Protein AF-A0A8H3KV94-F1 (afdb_monomer_lite)

Structure (mmCIF, N/CA/C/O backbone):
data_AF-A0A8H3KV94-F1
#
_entry.id   AF-A0A8H3KV94-F1
#
loop_
_atom_site.group_PDB
_atom_site.id
_atom_site.type_symbo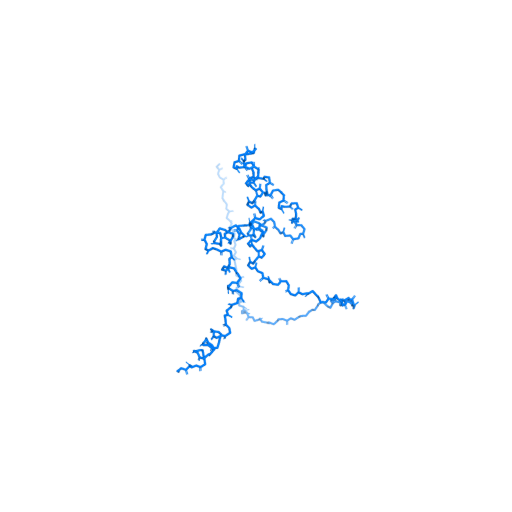l
_atom_site.label_atom_id
_atom_site.label_alt_id
_atom_site.label_comp_id
_atom_site.label_asym_id
_atom_site.label_entity_id
_atom_site.label_seq_id
_atom_site.pdbx_PDB_ins_code
_atom_site.Cartn_x
_atom_site.Cartn_y
_atom_site.Cartn_z
_atom_site.occupancy
_atom_site.B_iso_or_equiv
_atom_site.auth_seq_id
_atom_site.auth_comp_id
_atom_site.auth_asym_id
_atom_site.auth_atom_id
_atom_site.pdbx_PDB_model_num
ATOM 1 N N . MET A 1 1 ? 25.418 47.999 52.470 1.00 39.94 1 MET A N 1
ATOM 2 C CA . MET A 1 1 ? 26.549 48.897 52.161 1.00 39.94 1 MET A CA 1
ATOM 3 C C . MET A 1 1 ? 27.791 48.297 52.796 1.00 39.94 1 MET A C 1
ATOM 5 O O . MET A 1 1 ? 27.692 47.885 53.945 1.00 39.94 1 MET A O 1
ATOM 9 N N . SER A 1 2 ? 28.872 48.254 52.008 1.00 46.69 2 SER A N 1
ATOM 10 C CA . SER A 1 2 ? 30.238 47.761 52.274 1.00 46.69 2 SER A CA 1
ATOM 11 C C . SER A 1 2 ? 30.478 46.243 52.236 1.00 46.69 2 SER A C 1
ATOM 13 O O . SER A 1 2 ? 29.780 45.503 52.914 1.00 46.69 2 SER A O 1
ATOM 15 N N . GLU A 1 3 ? 31.506 45.685 51.585 1.00 43.88 3 GLU A N 1
ATOM 16 C CA . GLU A 1 3 ? 32.227 45.925 50.313 1.00 43.88 3 GLU A CA 1
ATOM 17 C C . GLU A 1 3 ? 33.331 44.833 50.209 1.00 43.88 3 GLU A C 1
ATOM 19 O O . GLU A 1 3 ? 34.053 44.593 51.167 1.00 43.88 3 GLU A O 1
ATOM 24 N N . ILE A 1 4 ? 33.376 44.135 49.067 1.00 44.88 4 ILE A N 1
ATOM 25 C CA . ILE A 1 4 ? 34.525 43.745 48.214 1.00 44.88 4 ILE A CA 1
ATOM 26 C C . ILE A 1 4 ? 35.914 43.417 48.836 1.00 44.88 4 ILE A C 1
ATOM 28 O O . ILE A 1 4 ? 36.570 44.283 49.404 1.00 44.88 4 ILE A O 1
ATOM 32 N N . SER A 1 5 ? 36.461 42.233 48.504 1.00 43.66 5 SER A N 1
ATOM 33 C CA . SER A 1 5 ? 37.840 42.045 47.964 1.00 43.66 5 SER A CA 1
ATOM 34 C C . SER A 1 5 ? 38.102 40.566 47.622 1.00 43.66 5 SER A C 1
ATOM 36 O O . SER A 1 5 ? 38.078 39.722 48.508 1.00 43.66 5 SER A O 1
ATOM 38 N N . THR A 1 6 ? 38.073 40.173 46.337 1.00 42.88 6 THR A N 1
ATOM 39 C CA . THR A 1 6 ? 39.230 40.024 45.404 1.00 42.88 6 THR A CA 1
ATOM 40 C C . THR A 1 6 ? 40.189 38.898 45.814 1.00 42.88 6 THR A C 1
ATOM 42 O O . THR A 1 6 ? 40.790 38.964 46.875 1.00 42.88 6 THR A O 1
ATOM 45 N N . LEU A 1 7 ? 40.254 37.789 45.068 1.00 41.19 7 LEU A N 1
ATOM 46 C CA . LEU A 1 7 ? 41.025 37.566 43.823 1.00 41.19 7 LEU A CA 1
ATOM 47 C C . LEU A 1 7 ? 42.240 36.691 44.153 1.00 41.19 7 LEU A C 1
ATOM 49 O O . LEU A 1 7 ? 43.056 37.100 44.967 1.00 41.19 7 LEU A O 1
ATOM 53 N N . VAL A 1 8 ? 42.352 35.521 43.516 1.00 36.59 8 VAL A N 1
ATOM 54 C CA . VAL A 1 8 ? 43.491 35.142 42.656 1.00 36.59 8 VAL A CA 1
ATOM 55 C C . VAL A 1 8 ? 43.226 33.745 42.069 1.00 36.59 8 VAL A C 1
ATOM 57 O O . VAL A 1 8 ? 43.184 32.750 42.784 1.00 36.59 8 VAL A O 1
ATOM 60 N N . GLU A 1 9 ? 43.003 33.671 40.758 1.00 44.31 9 GLU A N 1
ATOM 61 C CA . GLU A 1 9 ? 43.567 32.568 39.970 1.00 44.31 9 GLU A CA 1
ATOM 62 C C . GLU A 1 9 ? 44.996 32.975 39.598 1.00 44.31 9 GLU A C 1
ATOM 64 O O . GLU A 1 9 ? 45.276 34.175 39.471 1.00 44.31 9 GLU A O 1
ATOM 69 N N . PRO A 1 10 ? 45.897 32.006 39.385 1.00 44.44 10 PRO A N 1
ATOM 70 C CA . PRO A 1 10 ? 46.299 31.841 37.994 1.00 44.44 10 PRO A CA 1
ATOM 71 C C . PRO A 1 10 ? 46.576 30.400 37.538 1.00 44.44 10 PRO A C 1
ATOM 73 O O . PRO A 1 10 ? 46.993 29.515 38.282 1.00 44.44 10 PRO A O 1
ATOM 76 N N . ASP A 1 11 ? 46.351 30.302 36.236 1.00 38.84 11 ASP A N 1
ATOM 77 C CA . ASP A 1 11 ? 46.597 29.307 35.197 1.00 38.84 11 ASP A CA 1
ATOM 78 C C . ASP A 1 11 ? 48.069 28.843 35.031 1.00 38.84 11 ASP A C 1
ATOM 80 O O . ASP A 1 11 ? 48.972 29.386 35.674 1.00 38.84 11 ASP A O 1
ATOM 84 N N . SER A 1 12 ? 48.286 27.938 34.051 1.00 41.66 12 SER A N 1
ATOM 85 C CA . SER A 1 12 ? 49.546 27.528 33.369 1.00 41.66 12 SER A CA 1
ATOM 86 C C . SER A 1 12 ? 49.972 26.067 33.654 1.00 41.66 12 SER A C 1
ATOM 88 O O . SER A 1 12 ? 50.091 25.668 34.805 1.00 41.66 12 SER A O 1
ATOM 90 N N . SER A 1 13 ? 50.272 25.170 32.702 1.00 46.34 13 SER A N 1
ATOM 91 C CA . SER A 1 13 ? 50.822 25.332 31.345 1.00 46.34 13 SER A CA 1
ATOM 92 C C . SER A 1 13 ? 50.664 24.065 30.474 1.00 46.34 13 SER A C 1
ATOM 94 O O . SER A 1 13 ? 50.739 22.936 30.954 1.00 46.34 13 SER A O 1
ATOM 96 N N . ASP A 1 14 ? 50.466 24.324 29.178 1.00 39.94 14 ASP A N 1
ATOM 97 C CA . ASP A 1 14 ? 50.950 23.667 27.947 1.00 39.94 14 ASP A CA 1
ATOM 98 C C . ASP A 1 14 ? 51.599 22.260 27.960 1.00 39.94 14 ASP A C 1
ATOM 100 O O . ASP A 1 14 ? 52.625 22.031 28.594 1.00 39.94 14 ASP A O 1
ATOM 104 N N . ALA A 1 15 ? 51.113 21.368 27.077 1.00 38.97 15 ALA A N 1
ATOM 105 C CA . ALA A 1 15 ? 51.795 21.019 25.811 1.00 38.97 15 ALA A CA 1
ATOM 106 C C . ALA A 1 15 ? 51.389 19.631 25.242 1.00 38.97 15 ALA A C 1
ATOM 108 O O . ALA A 1 15 ? 51.664 18.585 25.817 1.00 38.97 15 ALA A O 1
ATOM 109 N N . GLN A 1 16 ? 50.818 19.663 24.030 1.00 43.34 16 GLN A N 1
ATOM 110 C CA . GLN A 1 16 ? 51.042 18.778 22.865 1.00 43.34 16 GLN A CA 1
ATOM 111 C C . GLN A 1 16 ? 50.965 17.234 22.995 1.00 43.34 16 GLN A C 1
ATOM 113 O O . GLN A 1 16 ? 51.769 16.613 23.677 1.00 43.34 16 GLN A O 1
ATOM 118 N N . LYS A 1 17 ? 50.167 16.588 22.112 1.00 44.50 17 LYS A N 1
ATOM 119 C CA . LYS A 1 17 ? 50.665 15.760 20.970 1.00 44.50 17 LYS A CA 1
ATOM 120 C C . LYS A 1 17 ? 49.623 14.768 20.397 1.00 44.50 17 LYS A C 1
ATOM 122 O O . LYS A 1 17 ? 49.278 13.773 21.011 1.00 44.50 17 LYS A O 1
ATOM 127 N N . LYS A 1 18 ? 49.234 15.058 19.146 1.00 38.47 18 LYS A N 1
ATOM 128 C CA . LYS A 1 18 ? 48.965 14.197 17.964 1.00 38.47 18 LYS A CA 1
ATOM 129 C C . LYS A 1 18 ? 48.206 12.853 18.074 1.00 38.47 18 LYS A C 1
ATOM 131 O O . LYS A 1 18 ? 48.609 11.921 18.753 1.00 38.47 18 LYS A O 1
ATOM 136 N N . CYS A 1 19 ? 47.231 12.719 17.167 1.00 39.00 19 CYS A N 1
ATOM 137 C CA . CYS A 1 19 ? 46.597 11.488 16.681 1.00 39.00 19 CYS A CA 1
ATOM 138 C C . CYS A 1 19 ? 47.582 10.401 16.184 1.00 39.00 19 CYS A C 1
ATOM 140 O O . CYS A 1 19 ? 48.485 10.724 15.414 1.00 39.00 19 CYS A O 1
ATOM 142 N N . SER A 1 20 ? 47.319 9.123 16.509 1.00 32.91 20 SER A N 1
ATOM 143 C CA . SER A 1 20 ? 47.638 7.902 15.720 1.00 32.91 20 SER A CA 1
ATOM 144 C C . SER A 1 20 ? 47.015 6.678 16.430 1.00 32.91 20 SER A C 1
ATOM 146 O O . SER A 1 20 ? 47.214 6.524 17.626 1.00 32.91 20 SER A O 1
ATOM 148 N N . ARG A 1 21 ? 46.018 5.990 15.852 1.00 45.09 21 ARG A N 1
ATOM 149 C CA . ARG A 1 21 ? 46.085 4.734 15.064 1.00 45.09 21 ARG A CA 1
ATOM 150 C C . ARG A 1 21 ? 46.383 3.456 15.881 1.00 45.09 21 ARG A C 1
ATOM 152 O O . ARG A 1 21 ? 47.316 3.418 16.666 1.00 45.09 21 ARG A O 1
ATOM 159 N N . GLU A 1 22 ? 45.625 2.412 15.521 1.00 26.16 22 GLU A N 1
ATOM 160 C CA . GLU A 1 22 ? 45.782 0.963 15.771 1.00 26.16 22 GLU A CA 1
ATOM 161 C C . GLU A 1 22 ? 44.903 0.347 16.887 1.00 26.16 22 GLU A C 1
ATOM 163 O O . GLU A 1 22 ? 45.181 0.375 18.079 1.00 26.16 22 GLU A O 1
ATOM 168 N N . SER A 1 23 ? 43.808 -0.249 16.408 1.00 38.69 23 SER A N 1
ATOM 169 C CA . SER A 1 23 ? 43.276 -1.581 16.733 1.00 38.69 23 SER A CA 1
ATOM 170 C C . SER A 1 23 ? 44.083 -2.498 17.663 1.00 38.69 23 SER A C 1
ATOM 172 O O . SER A 1 23 ? 45.264 -2.719 17.420 1.00 38.69 23 SER A O 1
ATOM 174 N N . SER A 1 24 ? 43.392 -3.257 18.531 1.00 42.41 24 SER A N 1
ATOM 175 C CA . SER A 1 24 ? 43.156 -4.709 18.323 1.00 42.41 24 SER A CA 1
ATOM 176 C C . SER A 1 24 ? 42.517 -5.437 19.528 1.00 42.41 24 SER A C 1
ATOM 178 O O . SER A 1 24 ? 42.922 -5.247 20.663 1.00 42.41 24 SER A O 1
ATOM 180 N N . THR A 1 25 ? 41.584 -6.359 19.212 1.00 28.42 25 THR A N 1
ATOM 181 C CA . THR A 1 25 ? 41.297 -7.666 19.875 1.00 28.42 25 THR A CA 1
ATOM 182 C C . THR A 1 25 ? 40.871 -7.683 21.359 1.00 28.42 25 THR A C 1
ATOM 184 O O . THR A 1 25 ? 41.399 -6.974 22.184 1.00 28.42 25 THR A O 1
ATOM 187 N N . SER A 1 26 ? 39.970 -8.523 21.869 1.00 37.81 26 SER A N 1
ATOM 188 C CA . SER A 1 26 ? 39.244 -9.694 21.385 1.00 37.81 26 SER A CA 1
ATOM 189 C C . SER A 1 26 ? 38.142 -10.006 22.408 1.00 37.81 26 SER A C 1
ATOM 191 O O . SER A 1 26 ? 38.351 -9.862 23.606 1.00 37.81 26 SER A O 1
ATOM 193 N N . THR A 1 27 ? 36.999 -10.529 21.974 1.00 33.91 27 THR A N 1
ATOM 194 C CA . THR A 1 27 ? 36.252 -11.496 22.791 1.00 33.91 27 THR A CA 1
ATOM 195 C C . THR A 1 27 ? 35.789 -12.611 21.866 1.00 33.91 27 THR A C 1
ATOM 197 O O . THR A 1 27 ? 34.898 -12.452 21.035 1.00 33.91 27 THR A O 1
ATOM 200 N N . LYS A 1 28 ? 36.466 -13.759 21.969 1.00 35.84 28 LYS A N 1
ATOM 201 C CA . LYS A 1 28 ? 36.020 -15.012 21.362 1.00 35.84 28 LYS A CA 1
ATOM 202 C C . LYS A 1 28 ? 34.682 -15.385 22.000 1.00 35.84 28 LYS A C 1
ATOM 204 O O . LYS A 1 28 ? 34.634 -15.634 23.201 1.00 35.84 28 LYS A O 1
ATOM 209 N N . LYS A 1 29 ? 33.617 -15.496 21.205 1.00 37.16 29 LYS A N 1
ATOM 210 C CA . LYS A 1 29 ? 32.438 -16.277 21.590 1.00 37.16 29 LYS A CA 1
ATOM 211 C C . LYS A 1 29 ? 32.197 -17.352 20.540 1.00 37.16 29 LYS A C 1
ATOM 213 O O . LYS A 1 29 ? 32.019 -17.074 19.357 1.00 37.16 29 LYS A O 1
ATOM 218 N N . SER A 1 30 ? 32.317 -18.585 21.007 1.00 43.28 30 SER A N 1
ATOM 219 C CA . SER A 1 30 ? 32.227 -19.840 20.274 1.00 43.28 30 SER A CA 1
ATOM 220 C C . SER A 1 30 ? 30.884 -19.974 19.554 1.00 43.28 30 SER A C 1
ATOM 222 O O . SER A 1 30 ? 29.822 -19.826 20.157 1.00 43.28 30 SER A O 1
ATOM 224 N N . SER A 1 31 ? 30.930 -20.268 18.251 1.00 42.47 31 SER A N 1
ATOM 225 C CA . SER A 1 31 ? 29.744 -20.629 17.476 1.00 42.47 31 SER A CA 1
ATOM 226 C C . SER A 1 31 ? 29.511 -22.134 17.595 1.00 42.47 31 SER A C 1
ATOM 228 O O . SER A 1 31 ? 30.339 -22.960 17.209 1.00 42.47 31 SER A O 1
ATOM 230 N N . SER A 1 32 ? 28.387 -22.496 18.203 1.00 47.12 32 SER A N 1
ATOM 231 C CA . SER A 1 32 ? 27.919 -23.871 18.280 1.00 47.12 32 SER A CA 1
ATOM 232 C C . SER A 1 32 ? 27.431 -24.351 16.911 1.00 47.12 32 SER A C 1
ATOM 234 O O . SER A 1 32 ? 26.810 -23.637 16.122 1.00 47.12 32 SER A O 1
ATOM 236 N N . LYS A 1 33 ? 27.771 -25.605 16.630 1.00 42.72 33 LYS A N 1
ATOM 237 C CA . LYS A 1 33 ? 27.527 -26.332 15.388 1.00 42.72 33 LYS A CA 1
ATOM 238 C C . LYS A 1 33 ? 26.049 -26.736 15.267 1.00 42.72 33 LYS A C 1
ATOM 240 O O . LYS A 1 33 ? 25.474 -27.255 16.215 1.00 42.72 33 LYS A O 1
ATOM 245 N N . LYS A 1 34 ? 25.548 -26.654 14.024 1.00 36.81 34 LYS A N 1
ATOM 246 C CA . LYS A 1 34 ? 24.438 -27.422 13.408 1.00 36.81 34 LYS A CA 1
ATOM 247 C C . LYS A 1 34 ? 23.016 -26.839 13.494 1.00 36.81 34 LYS A C 1
ATOM 249 O O . LYS A 1 34 ? 22.275 -27.080 14.431 1.00 36.81 34 LYS A O 1
ATOM 254 N N . ALA A 1 35 ? 22.575 -26.288 12.361 1.00 38.41 35 ALA A N 1
ATOM 255 C CA . ALA A 1 35 ? 21.403 -26.798 11.643 1.00 38.41 35 ALA A CA 1
ATOM 256 C C . ALA A 1 35 ? 21.492 -26.390 10.162 1.00 38.41 35 ALA A C 1
ATOM 258 O O . ALA A 1 35 ? 21.406 -25.214 9.813 1.00 38.41 35 ALA A O 1
ATOM 259 N N . LYS A 1 36 ? 21.667 -27.377 9.277 1.00 49.00 36 LYS A N 1
ATOM 260 C CA . LYS A 1 36 ? 21.496 -27.223 7.828 1.00 49.00 36 LYS A CA 1
ATOM 261 C C . LYS A 1 36 ? 20.000 -27.028 7.584 1.00 49.00 36 LYS A C 1
ATOM 263 O O . LYS A 1 36 ? 19.255 -28.003 7.565 1.00 49.00 36 LYS A O 1
ATOM 268 N N . LYS A 1 37 ? 19.539 -25.781 7.455 1.00 44.41 37 LYS A N 1
ATOM 269 C CA . LYS A 1 37 ? 18.182 -25.529 6.964 1.00 44.41 37 LYS A CA 1
ATOM 270 C C . LYS A 1 37 ? 18.169 -25.753 5.457 1.00 44.41 37 LYS A C 1
ATOM 272 O O . LYS A 1 37 ? 18.948 -25.150 4.722 1.00 44.41 37 LYS A O 1
ATOM 277 N N . ALA A 1 38 ? 17.301 -26.675 5.052 1.00 42.28 38 ALA A N 1
ATOM 278 C CA . ALA A 1 38 ? 16.972 -27.002 3.677 1.00 42.28 38 ALA A CA 1
ATOM 279 C C . ALA A 1 38 ? 16.716 -25.735 2.848 1.00 42.28 38 ALA A C 1
ATOM 281 O O . ALA A 1 38 ? 16.182 -24.746 3.356 1.00 42.28 38 ALA A O 1
ATOM 282 N N . GLY A 1 39 ? 17.135 -25.788 1.582 1.00 39.81 39 GLY A N 1
ATOM 283 C CA . GLY A 1 39 ? 17.129 -24.679 0.639 1.00 39.81 39 GLY A CA 1
ATOM 284 C C . GLY A 1 39 ? 15.797 -23.940 0.600 1.00 39.81 39 GLY A C 1
ATOM 285 O O . GLY A 1 39 ? 14.830 -24.383 -0.014 1.00 39.81 39 GLY A O 1
ATOM 286 N N . GLY A 1 40 ? 15.766 -22.762 1.219 1.00 39.31 40 GLY A N 1
ATOM 287 C CA . GLY A 1 40 ? 14.748 -21.779 0.912 1.00 39.31 40 GLY A CA 1
ATOM 288 C C . GLY A 1 40 ? 14.995 -21.302 -0.511 1.00 39.31 40 GLY A C 1
ATOM 289 O O . GLY A 1 40 ? 15.996 -20.630 -0.758 1.00 39.31 40 GLY A O 1
ATOM 290 N N . LYS A 1 41 ? 14.094 -21.643 -1.444 1.00 48.12 41 LYS A N 1
ATOM 291 C CA . LYS A 1 41 ? 13.963 -20.929 -2.723 1.00 48.12 41 LYS A CA 1
ATOM 292 C C . LYS A 1 41 ? 14.127 -19.439 -2.421 1.00 48.12 41 LYS A C 1
ATOM 294 O O . LYS A 1 41 ? 13.365 -18.901 -1.614 1.00 48.12 41 LYS A O 1
ATOM 299 N N . LYS A 1 42 ? 15.136 -18.794 -3.018 1.00 50.31 42 LYS A N 1
ATOM 300 C CA . LYS A 1 42 ? 15.313 -17.335 -2.990 1.00 50.31 42 LYS A CA 1
ATOM 301 C C . LYS A 1 42 ? 13.975 -16.744 -3.442 1.00 50.31 42 LYS A C 1
ATOM 303 O O . LYS A 1 42 ? 13.678 -16.759 -4.631 1.00 50.31 42 LYS A O 1
ATOM 308 N N . LYS A 1 43 ? 13.131 -16.305 -2.502 1.00 50.94 43 LYS A N 1
ATOM 309 C CA . LYS A 1 43 ? 11.842 -15.667 -2.791 1.00 50.94 43 LYS A CA 1
ATOM 310 C C . LYS A 1 43 ? 12.128 -14.297 -3.377 1.00 50.94 43 LYS A C 1
ATOM 312 O O . LYS A 1 43 ? 12.065 -13.314 -2.657 1.00 50.94 43 LYS A O 1
ATOM 317 N N . GLU A 1 44 ? 12.523 -14.271 -4.646 1.00 49.53 44 GLU A N 1
ATOM 318 C CA . GLU A 1 44 ? 12.100 -13.281 -5.629 1.00 49.53 44 GLU A CA 1
ATOM 319 C C . GLU A 1 44 ? 11.962 -11.862 -5.027 1.00 49.53 44 GLU A C 1
ATOM 321 O O . GLU A 1 44 ? 10.886 -11.273 -4.955 1.00 49.53 44 GLU A O 1
ATOM 326 N N . LEU A 1 45 ? 13.075 -11.376 -4.466 1.00 59.41 45 LEU A N 1
ATOM 327 C CA . LEU A 1 45 ? 13.112 -10.347 -3.424 1.00 59.41 45 LEU A CA 1
ATOM 328 C C . LEU A 1 45 ? 12.866 -8.941 -3.986 1.00 59.41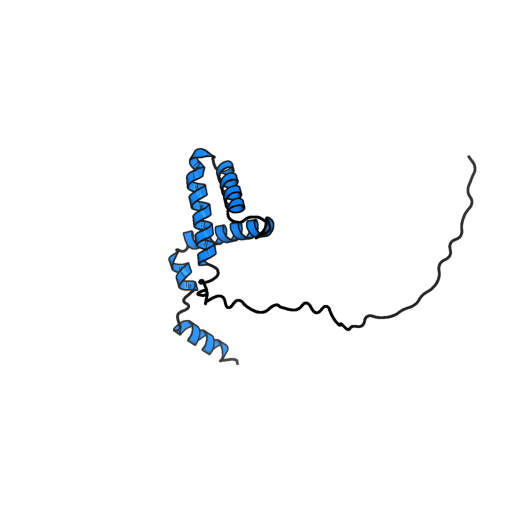 45 LEU A C 1
ATOM 330 O O . LEU A 1 45 ? 13.474 -8.535 -4.976 1.00 59.41 45 LEU A O 1
ATOM 334 N N . GLY A 1 46 ? 12.017 -8.174 -3.301 1.00 61.00 46 GLY A N 1
ATOM 335 C CA . GLY A 1 46 ? 11.956 -6.720 -3.410 1.00 61.00 46 GLY A CA 1
ATOM 336 C C . GLY A 1 46 ? 10.597 -6.200 -3.862 1.00 61.00 46 GLY A C 1
ATOM 337 O O . GLY A 1 46 ? 9.710 -5.979 -3.044 1.00 61.00 46 GLY A O 1
ATOM 338 N N . ARG A 1 47 ? 10.436 -5.942 -5.161 1.00 66.69 47 ARG A N 1
ATOM 339 C CA . ARG A 1 47 ? 9.347 -5.093 -5.684 1.00 66.69 47 ARG A CA 1
ATOM 340 C C . ARG A 1 47 ? 7.956 -5.717 -5.580 1.00 66.69 47 ARG A C 1
ATOM 342 O O . ARG A 1 47 ? 7.056 -5.061 -5.067 1.00 66.69 47 ARG A O 1
ATOM 349 N N . ASN A 1 48 ? 7.801 -6.985 -5.962 1.00 78.50 48 ASN A N 1
ATOM 350 C CA . ASN A 1 48 ? 6.499 -7.657 -5.916 1.00 78.50 48 ASN A C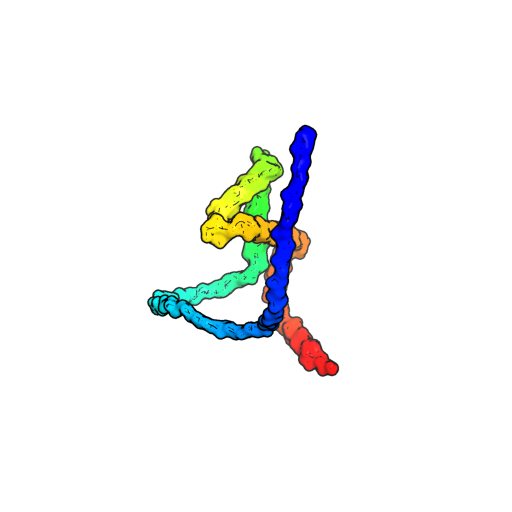A 1
ATOM 351 C C . ASN A 1 48 ? 5.962 -7.768 -4.477 1.00 78.50 48 ASN A C 1
ATOM 353 O O . ASN A 1 48 ? 4.787 -7.538 -4.226 1.00 78.50 48 ASN A O 1
ATOM 357 N N . SER A 1 49 ? 6.839 -8.022 -3.497 1.00 82.12 49 SER A N 1
ATOM 358 C CA . SER A 1 49 ? 6.437 -8.051 -2.084 1.00 82.12 49 SER A CA 1
ATOM 359 C C . SER A 1 49 ? 5.985 -6.690 -1.551 1.00 82.12 49 SER A C 1
ATOM 361 O O . SER A 1 49 ? 5.052 -6.644 -0.756 1.00 82.12 49 SER A O 1
ATOM 363 N N . TYR A 1 50 ? 6.614 -5.587 -1.980 1.00 84.56 50 TYR A N 1
ATOM 364 C CA . TYR A 1 50 ? 6.161 -4.243 -1.602 1.00 84.56 50 TYR A CA 1
ATOM 365 C C . TYR A 1 50 ? 4.834 -3.896 -2.272 1.00 84.56 50 TYR A C 1
ATOM 367 O O . TYR A 1 50 ? 3.964 -3.341 -1.612 1.00 84.56 50 TYR A O 1
ATOM 375 N N . PHE A 1 51 ? 4.664 -4.258 -3.544 1.00 87.81 51 PHE A N 1
ATOM 376 C CA . PHE A 1 51 ? 3.412 -4.045 -4.259 1.00 87.81 51 PHE A CA 1
ATOM 377 C C . PHE A 1 51 ? 2.249 -4.798 -3.603 1.00 87.81 51 PHE A C 1
ATOM 379 O O . PHE A 1 51 ? 1.259 -4.176 -3.234 1.00 87.81 51 PHE A O 1
ATOM 386 N N . ASN A 1 52 ? 2.402 -6.105 -3.369 1.00 89.75 52 ASN A N 1
ATOM 387 C CA . ASN A 1 52 ? 1.365 -6.937 -2.750 1.00 89.75 52 ASN A CA 1
ATOM 388 C C . ASN A 1 52 ? 1.024 -6.474 -1.328 1.00 89.75 52 ASN A C 1
ATOM 390 O O . ASN A 1 52 ? -0.136 -6.507 -0.927 1.00 89.75 52 ASN A O 1
ATOM 394 N N . PHE A 1 53 ? 2.025 -6.024 -0.563 1.00 91.19 53 PHE A N 1
ATOM 395 C CA . PHE A 1 53 ? 1.787 -5.458 0.763 1.00 91.19 53 PHE A CA 1
ATOM 396 C C . PHE A 1 53 ? 0.980 -4.156 0.683 1.00 91.19 53 PHE A C 1
ATOM 398 O O . PHE A 1 53 ? -0.008 -4.014 1.400 1.00 91.19 53 PHE A O 1
ATOM 405 N N . GLY A 1 54 ? 1.344 -3.243 -0.223 1.00 91.50 54 GLY A N 1
ATOM 406 C CA . GLY A 1 54 ? 0.589 -2.010 -0.449 1.00 91.50 54 GLY A CA 1
ATOM 407 C C . GLY A 1 54 ? -0.838 -2.274 -0.942 1.00 91.50 54 GLY A C 1
ATOM 408 O O . GLY A 1 54 ? -1.774 -1.645 -0.457 1.00 91.50 54 GLY A O 1
ATOM 409 N N . GLU A 1 55 ? -1.025 -3.254 -1.832 1.00 93.31 55 GLU A N 1
ATOM 410 C CA . GLU A 1 55 ? -2.346 -3.677 -2.309 1.00 93.31 55 GLU A CA 1
ATOM 411 C C . GLU A 1 55 ? -3.216 -4.211 -1.163 1.00 93.31 55 GLU A C 1
ATOM 413 O O . GLU A 1 55 ? -4.379 -3.828 -1.055 1.00 93.31 55 GLU A O 1
ATOM 418 N N . ALA A 1 56 ? -2.665 -5.053 -0.284 1.00 93.69 56 ALA A N 1
ATOM 419 C CA . ALA A 1 56 ? -3.394 -5.597 0.862 1.00 93.69 56 ALA A CA 1
ATOM 420 C C . ALA A 1 56 ? -3.825 -4.500 1.851 1.00 93.69 56 ALA A C 1
ATOM 422 O O . ALA A 1 56 ? -4.989 -4.444 2.245 1.00 93.69 56 ALA A O 1
ATOM 423 N N . VAL A 1 57 ? -2.907 -3.589 2.196 1.00 93.31 57 VAL A N 1
ATOM 424 C CA . VAL A 1 57 ? -3.181 -2.430 3.065 1.00 93.31 57 VAL A CA 1
ATOM 425 C C . VAL A 1 57 ? -4.281 -1.551 2.464 1.00 93.31 57 VAL A C 1
ATOM 427 O O . VAL A 1 57 ? -5.215 -1.150 3.157 1.00 93.31 57 VAL A O 1
ATOM 430 N N . PHE A 1 58 ? -4.205 -1.279 1.160 1.00 93.56 58 PHE A N 1
ATOM 431 C CA . PHE A 1 58 ? -5.176 -0.432 0.476 1.00 93.56 58 PHE A CA 1
ATOM 432 C C . PHE A 1 58 ? -6.555 -1.085 0.334 1.00 93.56 58 PHE A C 1
ATOM 434 O O . PHE A 1 58 ? -7.566 -0.408 0.523 1.00 93.56 58 PHE A O 1
ATOM 441 N N . LYS A 1 59 ? -6.617 -2.389 0.031 1.00 95.00 59 LYS A N 1
ATOM 442 C CA . LYS A 1 59 ? -7.880 -3.145 -0.008 1.00 95.00 59 LYS A CA 1
ATOM 443 C C . LYS A 1 59 ? -8.589 -3.081 1.338 1.00 95.00 59 LYS A C 1
ATOM 445 O O . LYS A 1 59 ? -9.753 -2.699 1.389 1.00 95.00 59 LYS A O 1
ATOM 450 N N . ARG A 1 60 ? -7.855 -3.317 2.427 1.00 94.81 60 ARG A N 1
ATOM 451 C CA . ARG A 1 60 ? -8.422 -3.255 3.774 1.00 94.81 60 ARG A CA 1
ATOM 452 C C . ARG A 1 60 ? -8.913 -1.856 4.145 1.00 94.81 60 ARG A C 1
ATOM 454 O O . ARG A 1 60 ? -10.001 -1.702 4.685 1.00 94.81 60 ARG A O 1
ATOM 461 N N . TYR A 1 61 ? -8.158 -0.823 3.771 1.00 94.81 61 TYR A N 1
ATOM 462 C CA . TYR A 1 61 ? -8.608 0.563 3.908 1.00 94.81 61 TYR A CA 1
ATOM 463 C C . TYR A 1 61 ? -9.925 0.822 3.158 1.00 94.81 61 TYR A C 1
ATOM 465 O O . TYR A 1 61 ? -10.810 1.485 3.691 1.00 94.81 61 TYR A O 1
ATOM 473 N N . LYS A 1 62 ? -10.080 0.307 1.931 1.00 94.19 62 LYS A N 1
ATOM 474 C CA . LYS A 1 62 ? -11.299 0.485 1.125 1.00 94.19 62 LYS A CA 1
ATOM 475 C C . LYS A 1 62 ? -12.521 -0.202 1.729 1.00 94.19 62 LYS A C 1
ATOM 477 O O . LYS A 1 62 ? -13.600 0.368 1.628 1.00 94.19 62 LYS A O 1
ATOM 482 N N . GLU A 1 63 ? -12.342 -1.366 2.345 1.00 96.19 63 GLU A N 1
ATOM 483 C CA . GLU A 1 63 ? -13.402 -2.094 3.058 1.00 96.19 63 GLU A CA 1
ATOM 484 C C . GLU A 1 63 ? -13.878 -1.340 4.302 1.00 96.19 63 GLU A C 1
ATOM 486 O O . GLU A 1 63 ? -15.070 -1.294 4.571 1.00 96.19 63 GLU A O 1
ATOM 491 N N . LEU A 1 64 ? -12.950 -0.718 5.033 1.00 95.19 64 LEU A N 1
ATOM 492 C CA . LEU A 1 64 ? -13.246 0.002 6.275 1.00 95.19 64 LEU A CA 1
ATOM 493 C C . LEU A 1 64 ? -13.755 1.431 6.031 1.00 95.19 64 LEU A C 1
ATOM 495 O O . LEU A 1 64 ? -14.467 1.987 6.868 1.00 95.19 64 LEU A O 1
ATOM 499 N N . LYS A 1 65 ? -13.419 2.030 4.878 1.00 94.12 65 LYS A N 1
ATOM 500 C CA . LYS A 1 65 ? -13.744 3.428 4.542 1.00 94.12 65 LYS A CA 1
ATOM 501 C C . LYS A 1 65 ? -15.230 3.792 4.704 1.00 94.12 65 LYS A C 1
ATOM 503 O O . LYS A 1 65 ? -15.478 4.896 5.191 1.00 94.12 65 LYS A O 1
ATOM 508 N N . PRO A 1 66 ? -16.203 2.951 4.301 1.00 96.44 66 PRO A N 1
ATOM 509 C CA . PRO A 1 66 ? -17.624 3.247 4.477 1.00 96.44 66 PRO A CA 1
ATOM 510 C C . PRO A 1 66 ? -18.064 3.282 5.944 1.00 96.44 66 PRO A C 1
ATOM 512 O O . PRO A 1 66 ? -18.990 4.011 6.272 1.00 96.44 66 PRO A O 1
ATOM 515 N N . GLU A 1 67 ? -17.402 2.518 6.813 1.00 96.19 67 GLU A N 1
ATOM 516 C CA . GLU A 1 67 ? -17.806 2.330 8.210 1.00 96.19 67 GLU A CA 1
ATOM 517 C C . GLU A 1 67 ? -17.122 3.332 9.150 1.00 96.19 67 GLU A C 1
ATOM 519 O O . GLU A 1 67 ? -17.770 3.953 9.987 1.00 96.19 67 GLU A O 1
ATOM 524 N N . PHE A 1 68 ? -15.813 3.547 8.983 1.00 93.19 68 PHE A N 1
ATOM 525 C CA . PHE A 1 68 ? -14.999 4.349 9.910 1.00 93.19 68 PHE A CA 1
ATOM 526 C C . PHE A 1 68 ? -14.529 5.686 9.320 1.00 93.19 68 PHE A C 1
ATOM 528 O O . PHE A 1 68 ? -13.754 6.416 9.945 1.00 93.19 68 PHE A O 1
ATOM 535 N N . GLY A 1 69 ? -14.939 6.007 8.090 1.00 95.12 69 GLY A N 1
ATOM 536 C CA . GLY A 1 69 ? -14.458 7.181 7.368 1.00 95.12 69 GLY A CA 1
ATOM 537 C C . GLY A 1 69 ? -12.967 7.095 7.024 1.00 95.12 69 GLY A C 1
ATOM 538 O O . GLY A 1 69 ? -12.332 6.044 7.132 1.00 95.12 69 GLY A O 1
ATOM 539 N N . LYS A 1 70 ? -12.379 8.207 6.567 1.00 93.94 70 LYS A N 1
ATOM 540 C CA . LYS A 1 70 ? -10.979 8.236 6.108 1.00 93.94 70 LYS A CA 1
ATOM 541 C C . LYS A 1 70 ? -9.995 7.963 7.251 1.00 93.94 70 LYS A C 1
ATOM 543 O O . LYS A 1 70 ? -9.213 7.018 7.156 1.00 93.94 70 LYS A O 1
ATOM 548 N N . ASP A 1 71 ? -10.064 8.760 8.312 1.00 95.12 71 ASP A N 1
ATOM 549 C CA . ASP A 1 71 ? -9.065 8.741 9.385 1.00 95.12 71 ASP A CA 1
ATOM 550 C C . ASP A 1 71 ? -9.235 7.524 10.305 1.00 95.12 71 ASP A C 1
ATOM 552 O O . ASP A 1 71 ? -8.249 6.909 10.718 1.00 95.12 71 ASP A O 1
ATOM 556 N N . GLY A 1 72 ? -10.482 7.109 10.565 1.00 95.75 72 GLY A N 1
ATOM 557 C CA . GLY A 1 72 ? -10.772 5.911 11.353 1.00 95.75 72 GLY A CA 1
ATOM 558 C C . GLY A 1 72 ? -10.260 4.640 10.674 1.00 95.75 72 GLY A C 1
ATOM 559 O O . GLY A 1 72 ? -9.573 3.834 11.305 1.00 95.75 72 GLY A O 1
ATOM 560 N N . SER A 1 73 ? -10.489 4.505 9.366 1.00 94.81 73 SER A N 1
ATOM 561 C CA . SER A 1 73 ? -9.994 3.359 8.590 1.00 94.81 73 SER A CA 1
ATOM 562 C C . SER A 1 73 ? -8.473 3.293 8.561 1.00 94.81 73 SER A C 1
ATOM 564 O O . SER A 1 73 ? -7.894 2.225 8.752 1.00 94.81 73 SER A O 1
ATOM 566 N N . GLU A 1 74 ? -7.800 4.428 8.361 1.00 94.56 74 GLU A N 1
ATOM 567 C CA . GLU A 1 74 ? -6.336 4.481 8.363 1.00 94.56 74 GLU A CA 1
ATOM 568 C C . GLU A 1 74 ? -5.756 4.076 9.728 1.00 94.56 74 GLU A C 1
ATOM 570 O O . GLU A 1 74 ? -4.801 3.295 9.802 1.00 94.56 74 GLU A O 1
ATOM 575 N N . ALA A 1 75 ? -6.368 4.543 10.820 1.00 94.81 75 ALA A N 1
ATOM 576 C CA . ALA A 1 75 ? -5.960 4.180 12.171 1.00 94.81 75 ALA A CA 1
ATOM 577 C C . ALA A 1 75 ? -6.121 2.676 12.448 1.00 94.81 75 ALA A C 1
ATOM 579 O O . ALA A 1 75 ? -5.230 2.074 13.058 1.00 94.81 75 ALA A O 1
ATOM 580 N N . ILE A 1 76 ? -7.218 2.062 11.993 1.00 95.56 76 ILE A N 1
ATOM 581 C CA . ILE A 1 76 ? -7.469 0.620 12.145 1.00 95.56 76 ILE A CA 1
ATOM 582 C C . ILE A 1 76 ? -6.436 -0.184 11.356 1.00 95.56 76 ILE A C 1
ATOM 584 O O . ILE A 1 76 ? -5.736 -1.010 11.941 1.00 95.56 76 ILE A O 1
ATOM 588 N N . VAL A 1 77 ? -6.248 0.120 10.070 1.00 94.06 77 VAL A N 1
ATOM 589 C CA . VAL A 1 77 ? -5.273 -0.581 9.219 1.00 94.06 77 VAL A CA 1
ATOM 590 C C . VAL A 1 77 ? -3.857 -0.467 9.791 1.00 94.06 77 VAL A C 1
ATOM 592 O O . VAL A 1 77 ? -3.109 -1.444 9.840 1.00 94.06 77 VAL A O 1
ATOM 595 N N . LYS A 1 78 ? -3.470 0.707 10.306 1.00 91.75 78 LYS A N 1
ATOM 596 C CA . LYS A 1 78 ? -2.157 0.903 10.940 1.00 91.75 78 LYS A CA 1
ATOM 597 C C . LYS A 1 78 ? -1.983 0.060 12.206 1.00 91.75 78 LYS A C 1
ATOM 599 O O . LYS A 1 78 ? -0.879 -0.428 12.463 1.00 91.75 78 LYS A O 1
ATOM 604 N N . LYS A 1 79 ? -3.046 -0.120 13.000 1.00 91.94 79 LYS A N 1
ATOM 605 C CA . LYS A 1 79 ? -3.046 -1.028 14.159 1.00 91.94 79 LYS A CA 1
ATOM 606 C C . LYS A 1 79 ? -2.930 -2.488 13.708 1.00 91.94 79 LYS A C 1
ATOM 608 O O . LYS A 1 79 ? -2.071 -3.191 14.232 1.00 91.94 79 LYS A O 1
ATOM 613 N N . GLU A 1 80 ? -3.694 -2.916 12.705 1.00 93.44 80 GLU A N 1
ATOM 614 C CA . GLU A 1 80 ? -3.630 -4.279 12.149 1.00 93.44 80 GLU A CA 1
ATOM 615 C C . GLU A 1 80 ? -2.224 -4.622 11.628 1.00 93.44 80 GLU A C 1
ATOM 617 O O . GLU A 1 80 ? -1.667 -5.669 11.960 1.00 93.44 80 GLU A O 1
ATOM 622 N N . VAL A 1 81 ? -1.585 -3.706 10.891 1.00 91.25 81 VAL A N 1
ATOM 623 C CA . VAL A 1 81 ? -0.211 -3.894 10.390 1.00 91.25 81 VAL A CA 1
ATOM 624 C C . VAL A 1 81 ? 0.794 -4.063 11.535 1.00 91.25 81 VAL A C 1
ATOM 626 O O . VAL A 1 81 ? 1.707 -4.883 11.436 1.00 91.25 81 VAL A O 1
ATOM 629 N N . ARG A 1 82 ? 0.629 -3.322 12.637 1.00 89.19 82 ARG A N 1
ATOM 630 C CA . ARG A 1 82 ? 1.472 -3.460 13.837 1.00 89.19 82 ARG A CA 1
ATOM 631 C C . ARG A 1 82 ? 1.261 -4.788 14.559 1.00 89.19 82 ARG A C 1
ATOM 633 O O . ARG A 1 82 ? 2.215 -5.315 15.122 1.00 89.19 82 ARG A O 1
ATOM 640 N N . VAL A 1 83 ? 0.040 -5.320 14.553 1.00 89.44 83 VAL A N 1
ATOM 641 C CA . VAL A 1 83 ? -0.258 -6.647 15.115 1.00 89.44 83 VAL A CA 1
ATOM 642 C C . VAL A 1 83 ? 0.382 -7.737 14.253 1.00 89.44 83 VAL A C 1
ATOM 644 O O . VAL A 1 83 ? 1.037 -8.631 14.783 1.00 89.44 83 VAL A O 1
ATOM 647 N N . ALA A 1 84 ? 0.268 -7.629 12.927 1.00 86.75 84 ALA A N 1
ATOM 648 C CA . ALA A 1 84 ? 0.849 -8.590 11.990 1.00 86.75 84 ALA A CA 1
ATOM 649 C C . ALA A 1 84 ? 2.390 -8.552 11.955 1.00 86.75 84 ALA A C 1
ATOM 651 O O . ALA A 1 84 ? 3.038 -9.582 11.757 1.00 86.75 84 ALA A O 1
ATOM 652 N N . ILE A 1 85 ? 2.992 -7.373 12.142 1.00 84.38 85 ILE A N 1
ATOM 653 C CA . ILE A 1 85 ? 4.446 -7.175 12.203 1.00 84.38 85 ILE A CA 1
ATOM 654 C C . ILE A 1 85 ? 4.793 -6.540 13.557 1.00 84.38 85 ILE A C 1
ATOM 656 O O . ILE A 1 85 ? 4.958 -5.319 13.651 1.00 84.38 85 ILE A O 1
ATOM 660 N N . PRO A 1 86 ? 4.906 -7.358 14.617 1.00 75.12 86 PRO A N 1
ATOM 661 C CA . PRO A 1 86 ? 5.112 -6.853 15.964 1.00 75.12 86 PRO A CA 1
ATOM 662 C C . PRO A 1 86 ? 6.464 -6.151 16.118 1.00 75.12 86 PRO A C 1
ATOM 664 O O . PRO A 1 86 ? 7.463 -6.498 15.476 1.00 75.12 86 PRO A O 1
ATOM 667 N N . LYS A 1 87 ? 6.508 -5.192 17.053 1.00 74.75 87 LYS A N 1
ATOM 668 C CA . LYS A 1 87 ? 7.684 -4.351 17.353 1.00 74.75 87 LYS A CA 1
ATOM 669 C C . LYS A 1 87 ? 8.963 -5.135 17.645 1.00 74.75 87 LYS A C 1
ATOM 671 O O . LYS A 1 87 ? 10.057 -4.656 17.375 1.00 74.75 87 LYS A O 1
ATOM 676 N N . THR A 1 88 ? 8.829 -6.360 18.150 1.00 72.50 88 THR A N 1
ATOM 677 C CA . THR A 1 88 ? 9.949 -7.272 18.425 1.00 72.50 88 THR A CA 1
ATOM 678 C C . THR A 1 88 ? 10.735 -7.660 17.169 1.00 72.50 88 THR A C 1
ATOM 680 O O . THR A 1 88 ? 11.868 -8.123 17.275 1.00 72.50 88 THR A O 1
ATOM 683 N N . LYS A 1 89 ? 10.146 -7.494 15.975 1.00 78.38 89 LYS A N 1
ATOM 684 C CA . LYS A 1 89 ? 10.770 -7.802 14.679 1.00 78.38 89 LYS A CA 1
ATOM 685 C C . LYS A 1 89 ? 11.128 -6.562 13.865 1.00 78.38 89 LYS A C 1
ATOM 687 O O . LYS A 1 89 ? 12.027 -6.634 13.032 1.00 78.38 89 LYS A O 1
ATOM 692 N N . CYS A 1 90 ? 10.420 -5.451 14.056 1.00 74.81 90 CYS A N 1
ATOM 693 C CA . CYS A 1 90 ? 10.612 -4.230 13.280 1.00 74.81 90 CYS A CA 1
ATOM 694 C C . CYS A 1 90 ? 10.266 -3.010 14.140 1.00 74.81 90 CYS A C 1
ATOM 696 O O . CYS A 1 90 ? 9.184 -2.963 14.719 1.00 74.81 90 CYS A O 1
ATOM 698 N N . SER A 1 91 ? 11.161 -2.022 14.228 1.00 86.69 91 SER A N 1
ATOM 699 C CA . SER A 1 91 ? 10.865 -0.783 14.956 1.00 86.69 91 SER A CA 1
ATOM 700 C C . SER A 1 91 ? 9.690 -0.036 14.314 1.00 86.69 91 SER A C 1
ATOM 702 O O . SER A 1 91 ? 9.456 -0.155 13.112 1.00 86.69 91 SER A O 1
ATOM 704 N N . ASP A 1 92 ? 8.960 0.766 15.098 1.00 86.38 92 ASP A N 1
ATOM 705 C CA . ASP A 1 92 ? 7.812 1.549 14.601 1.00 86.38 92 ASP A CA 1
ATOM 706 C C . ASP A 1 92 ? 8.212 2.465 13.423 1.00 86.38 92 ASP A C 1
ATOM 708 O O . ASP A 1 92 ? 7.475 2.598 12.446 1.00 86.38 92 ASP A O 1
ATOM 712 N N . GLU A 1 93 ? 9.413 3.047 13.485 1.00 89.94 93 GLU A N 1
ATOM 713 C CA . GLU A 1 93 ? 9.998 3.875 12.423 1.00 89.94 93 GLU A CA 1
ATOM 714 C C . GLU A 1 93 ? 10.262 3.070 11.143 1.00 89.94 93 GLU A C 1
ATOM 716 O O . GLU A 1 93 ? 9.911 3.494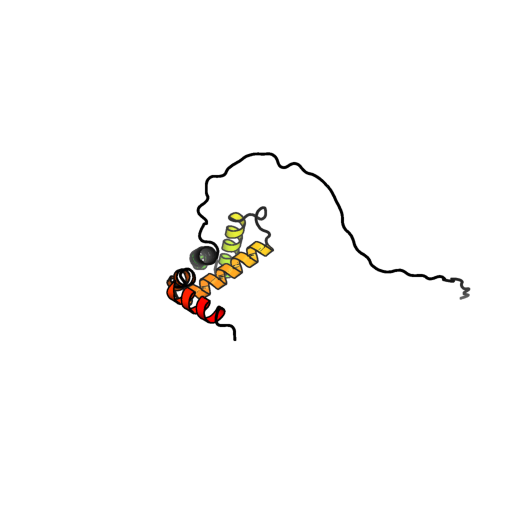 10.040 1.00 89.94 93 GLU A O 1
ATOM 721 N N . ALA A 1 94 ? 10.860 1.883 11.280 1.00 88.69 94 ALA A N 1
ATOM 722 C CA . ALA A 1 94 ? 11.128 1.006 10.148 1.00 88.69 94 ALA A CA 1
ATOM 723 C C . ALA A 1 94 ? 9.824 0.489 9.522 1.00 88.69 94 ALA A C 1
ATOM 725 O O . ALA A 1 94 ? 9.707 0.447 8.296 1.00 88.69 94 ALA A O 1
ATOM 726 N N . LEU A 1 95 ? 8.828 0.162 10.349 1.00 88.50 95 LEU A N 1
ATOM 727 C CA . LEU A 1 95 ? 7.495 -0.234 9.909 1.00 88.50 95 LEU A CA 1
ATOM 728 C C . LEU A 1 95 ? 6.820 0.895 9.120 1.00 88.50 95 LEU A C 1
ATOM 730 O O . LEU A 1 95 ? 6.349 0.652 8.010 1.00 88.50 95 LEU A O 1
ATOM 734 N N . ARG A 1 96 ? 6.840 2.135 9.637 1.00 89.06 96 ARG A N 1
ATOM 735 C CA . ARG A 1 96 ? 6.286 3.310 8.943 1.00 89.06 96 ARG A CA 1
ATOM 736 C C . ARG A 1 96 ? 6.922 3.486 7.567 1.00 89.06 96 ARG A C 1
ATOM 738 O O . ARG A 1 96 ? 6.201 3.561 6.575 1.00 89.06 96 ARG A O 1
ATOM 745 N N . LYS A 1 97 ? 8.259 3.468 7.493 1.00 90.94 97 LYS A N 1
ATOM 746 C CA . LYS A 1 97 ? 9.005 3.569 6.224 1.00 90.94 97 LYS A CA 1
ATOM 747 C C . LYS A 1 97 ? 8.644 2.448 5.251 1.00 90.94 97 LYS A C 1
ATOM 749 O O . LYS A 1 97 ? 8.548 2.680 4.048 1.00 90.94 97 LYS A O 1
ATOM 754 N N . LYS A 1 98 ? 8.439 1.227 5.753 1.00 89.12 98 LYS A N 1
ATOM 755 C CA . LYS A 1 98 ? 8.068 0.067 4.935 1.00 89.12 98 LYS A CA 1
ATOM 756 C C . LYS A 1 98 ? 6.664 0.216 4.342 1.00 89.12 98 LYS A C 1
ATOM 758 O O . LYS A 1 98 ? 6.499 -0.032 3.148 1.00 89.12 98 LYS A O 1
ATOM 763 N N . THR A 1 99 ? 5.694 0.651 5.147 1.00 89.31 99 THR A N 1
ATOM 764 C CA . THR A 1 99 ? 4.317 0.920 4.708 1.00 89.31 99 THR A CA 1
ATOM 765 C C . THR A 1 99 ? 4.269 2.063 3.704 1.00 89.31 99 THR A C 1
ATOM 767 O O . THR A 1 99 ? 3.745 1.878 2.610 1.00 89.31 99 THR A O 1
ATOM 770 N N . GLU A 1 100 ? 4.921 3.189 3.992 1.00 90.56 100 GLU A N 1
ATOM 771 C CA . GLU A 1 100 ? 4.991 4.326 3.068 1.00 90.56 100 GLU A CA 1
ATOM 772 C C . GLU A 1 100 ? 5.631 3.925 1.730 1.00 90.56 100 GLU A C 1
ATOM 774 O O . GLU A 1 100 ? 5.115 4.223 0.652 1.00 90.56 100 GLU A O 1
ATOM 779 N N . ARG A 1 101 ? 6.741 3.175 1.778 1.00 90.19 101 ARG A N 1
ATOM 780 C CA . ARG A 1 101 ? 7.390 2.659 0.569 1.00 90.19 101 ARG A CA 1
ATOM 781 C C . ARG A 1 101 ? 6.459 1.744 -0.221 1.00 90.19 101 ARG A C 1
ATOM 783 O O . ARG A 1 101 ? 6.419 1.841 -1.443 1.00 90.19 101 ARG A O 1
ATOM 790 N N . SER A 1 102 ? 5.729 0.859 0.453 1.00 88.00 102 SER A N 1
ATOM 791 C CA . SER A 1 102 ? 4.785 -0.044 -0.207 1.00 88.00 102 SER A CA 1
ATOM 792 C C . SER A 1 102 ? 3.612 0.685 -0.844 1.00 88.00 102 SER A C 1
ATOM 794 O O . SER A 1 102 ? 3.222 0.336 -1.951 1.00 88.00 102 SER A O 1
ATOM 796 N N . GLU A 1 103 ? 3.113 1.741 -0.206 1.00 91.06 103 GLU A N 1
ATOM 797 C CA . GLU A 1 103 ? 2.038 2.567 -0.740 1.00 91.06 103 GLU A CA 1
ATOM 798 C C . GLU A 1 103 ? 2.496 3.311 -1.998 1.00 91.06 103 GLU A C 1
ATOM 800 O O . GLU A 1 103 ? 1.797 3.303 -3.010 1.00 91.06 103 GLU A O 1
ATOM 805 N N . LYS A 1 104 ? 3.705 3.888 -1.975 1.00 91.00 104 LYS A N 1
ATOM 806 C CA . LYS A 1 104 ? 4.310 4.529 -3.155 1.00 91.00 104 LYS A CA 1
ATOM 807 C C . LYS A 1 104 ? 4.485 3.538 -4.306 1.00 91.00 104 LYS A C 1
ATOM 809 O O . LYS A 1 104 ? 4.126 3.848 -5.437 1.00 91.00 104 LYS A O 1
ATOM 814 N N . VAL A 1 105 ? 4.999 2.340 -4.017 1.00 88.31 105 VAL A N 1
ATOM 815 C CA . VAL A 1 105 ? 5.160 1.265 -5.011 1.00 88.31 105 VAL A CA 1
ATOM 816 C C . VAL A 1 105 ? 3.804 0.832 -5.569 1.00 88.31 105 VAL A C 1
ATOM 818 O O . VAL A 1 105 ? 3.660 0.709 -6.782 1.00 88.31 105 VAL A O 1
ATOM 821 N N . TYR A 1 106 ? 2.807 0.635 -4.707 1.00 90.00 106 TYR A N 1
ATOM 822 C CA . TYR A 1 106 ? 1.457 0.273 -5.119 1.00 90.00 106 TYR A CA 1
ATOM 823 C C . TYR A 1 106 ? 0.847 1.334 -6.035 1.00 90.00 106 TYR A C 1
ATOM 825 O O . TYR A 1 106 ? 0.447 1.005 -7.146 1.00 90.00 106 TYR A O 1
ATOM 833 N N . LYS A 1 107 ? 0.859 2.609 -5.627 1.00 91.12 107 LYS A N 1
ATOM 834 C CA . LYS A 1 107 ? 0.364 3.731 -6.440 1.00 91.12 107 LYS A CA 1
ATOM 835 C C . LYS A 1 107 ? 1.038 3.780 -7.812 1.00 91.12 107 LYS A C 1
ATOM 837 O O . LYS A 1 107 ? 0.344 3.846 -8.817 1.00 91.12 107 LYS A O 1
ATOM 842 N N . LEU A 1 108 ? 2.368 3.683 -7.857 1.00 90.75 108 LEU A N 1
ATOM 843 C CA . LEU A 1 108 ? 3.142 3.729 -9.100 1.00 90.75 108 LEU A CA 1
ATOM 844 C C . LEU A 1 108 ? 2.705 2.647 -10.097 1.00 90.75 108 LEU A C 1
ATOM 846 O O . LEU A 1 108 ? 2.389 2.944 -11.246 1.00 90.75 108 LEU A O 1
ATOM 850 N N . PHE A 1 109 ? 2.671 1.391 -9.657 1.00 87.69 109 PHE A N 1
ATOM 851 C CA . PHE A 1 109 ? 2.335 0.277 -10.544 1.00 87.69 109 PHE A CA 1
ATOM 852 C C . PHE A 1 109 ? 0.838 0.132 -10.796 1.00 87.69 109 PHE A C 1
ATOM 854 O O . PHE A 1 109 ? 0.453 -0.454 -11.800 1.00 87.69 109 PHE A O 1
ATOM 861 N N . ASN A 1 110 ? -0.014 0.690 -9.938 1.00 87.94 110 ASN A N 1
ATOM 862 C CA . ASN A 1 110 ? -1.440 0.775 -10.226 1.00 87.94 110 ASN A CA 1
ATOM 863 C C . ASN A 1 110 ? -1.738 1.796 -11.341 1.00 87.94 110 ASN A C 1
ATOM 865 O O . ASN A 1 110 ? -2.730 1.640 -12.040 1.00 87.94 110 ASN A O 1
ATOM 869 N N . THR A 1 111 ? -0.877 2.804 -11.530 1.00 90.62 111 THR A N 1
ATOM 870 C CA . THR A 1 111 ? -0.959 3.753 -12.655 1.00 90.62 111 THR A CA 1
ATOM 871 C C . THR A 1 111 ? -0.312 3.206 -13.929 1.00 90.62 111 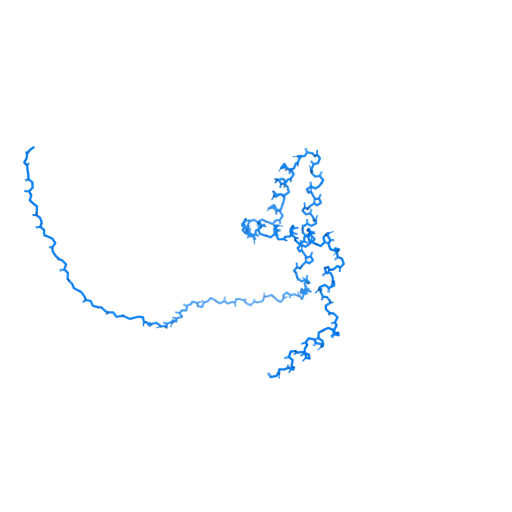THR A C 1
ATOM 873 O O . THR A 1 111 ? -0.846 3.386 -15.015 1.00 90.62 111 THR A O 1
ATOM 876 N N . ILE A 1 112 ? 0.852 2.560 -13.808 1.00 87.75 112 ILE A N 1
ATOM 877 C CA . ILE A 1 112 ? 1.669 2.131 -14.958 1.00 87.75 112 ILE A CA 1
ATOM 878 C C . ILE A 1 112 ? 1.271 0.737 -15.487 1.00 87.75 112 ILE A C 1
ATOM 880 O O . ILE A 1 112 ? 1.570 0.415 -16.634 1.00 87.75 112 ILE A O 1
ATOM 884 N N . GLY A 1 113 ? 0.617 -0.082 -14.660 1.00 83.44 113 GLY A N 1
ATOM 885 C CA . GLY A 1 113 ? 0.257 -1.467 -14.963 1.00 83.44 113 GLY A CA 1
ATOM 886 C C . GLY A 1 113 ? 1.063 -2.476 -14.138 1.00 83.44 113 GLY A C 1
ATOM 887 O O . GLY A 1 113 ? 2.289 -2.369 -13.989 1.00 83.44 113 GLY A O 1
ATOM 888 N N . LYS A 1 114 ? 0.375 -3.481 -13.576 1.00 81.50 114 LYS A N 1
ATOM 889 C CA . LYS A 1 114 ? 0.982 -4.517 -12.715 1.00 81.50 114 LYS A CA 1
ATOM 890 C C . LYS A 1 114 ? 1.970 -5.395 -13.491 1.00 81.50 114 LYS A C 1
ATOM 892 O O . LYS A 1 114 ? 2.972 -5.844 -12.939 1.00 81.50 114 LYS A O 1
ATOM 897 N N . GLU A 1 115 ? 1.729 -5.601 -14.779 1.00 79.75 115 GLU A N 1
ATOM 898 C CA . GLU A 1 115 ? 2.566 -6.361 -15.707 1.00 79.75 115 GLU A CA 1
ATOM 899 C C . GLU A 1 115 ? 3.987 -5.790 -15.824 1.00 79.75 115 GLU A C 1
ATOM 901 O O . GLU A 1 115 ? 4.963 -6.533 -15.964 1.00 79.75 115 GLU A O 1
ATOM 906 N N . LYS A 1 116 ? 4.143 -4.473 -15.647 1.00 81.19 116 LYS A N 1
ATOM 907 C CA . LYS A 1 116 ? 5.454 -3.814 -15.682 1.00 81.19 116 LYS A CA 1
ATOM 908 C C . LYS A 1 116 ? 6.327 -4.177 -14.474 1.00 81.19 116 LYS A C 1
ATOM 910 O O . LYS A 1 116 ? 7.551 -4.110 -14.572 1.00 81.19 116 LYS A O 1
ATOM 915 N N . ILE A 1 117 ? 5.743 -4.640 -13.361 1.00 79.12 117 ILE A N 1
ATOM 916 C CA . ILE A 1 117 ? 6.496 -5.171 -12.205 1.00 79.12 117 ILE A CA 1
ATOM 917 C C . ILE A 1 117 ? 7.302 -6.408 -12.612 1.00 79.12 117 ILE A C 1
ATOM 919 O O . ILE A 1 117 ? 8.454 -6.563 -12.193 1.00 79.12 117 ILE A O 1
ATOM 923 N N . VAL A 1 118 ? 6.690 -7.283 -13.417 1.00 70.50 118 VAL A N 1
ATOM 924 C CA . VAL A 1 118 ? 7.298 -8.523 -13.918 1.00 70.50 118 VAL A CA 1
ATOM 925 C C . VAL A 1 118 ? 8.347 -8.203 -14.979 1.00 70.50 118 VAL A C 1
ATOM 927 O O . VAL A 1 118 ? 9.440 -8.768 -14.947 1.00 70.50 118 VAL A O 1
ATOM 930 N N . TRP A 1 119 ? 8.071 -7.231 -15.850 1.00 64.38 119 TRP A N 1
ATOM 931 C CA . TRP A 1 119 ? 9.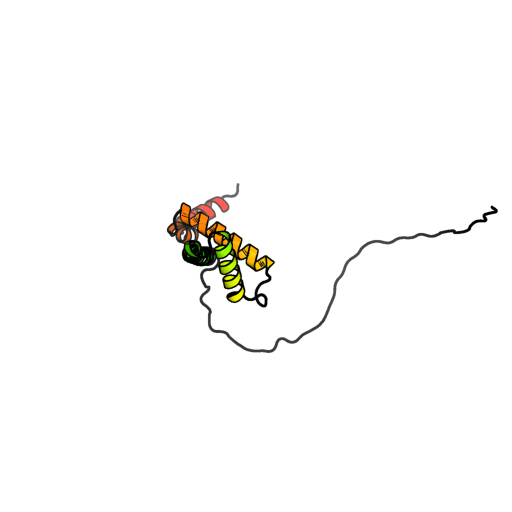001 -6.818 -16.902 1.00 64.38 119 TRP A CA 1
ATOM 932 C C . TRP A 1 119 ? 10.326 -6.266 -16.358 1.00 64.38 119 TRP A C 1
ATOM 934 O O . TRP A 1 119 ? 11.392 -6.664 -16.805 1.00 64.38 119 TRP A O 1
ATOM 944 N N . ILE A 1 120 ? 10.308 -5.460 -15.289 1.00 66.06 120 ILE A N 1
ATOM 945 C CA . ILE A 1 120 ? 11.549 -4.970 -14.645 1.00 66.06 120 ILE A CA 1
ATOM 946 C C . ILE A 1 120 ? 12.415 -6.130 -14.108 1.00 66.06 120 ILE A C 1
ATOM 948 O O . ILE A 1 120 ? 13.615 -5.988 -13.859 1.00 66.06 120 ILE A O 1
ATOM 952 N N . ARG A 1 121 ? 11.811 -7.295 -13.872 1.00 61.47 121 ARG A N 1
ATOM 953 C CA . ARG A 1 121 ? 12.514 -8.495 -13.426 1.00 61.47 121 ARG A CA 1
ATOM 954 C C . ARG A 1 121 ? 13.201 -9.241 -14.567 1.00 61.47 121 ARG A C 1
ATOM 956 O O . ARG A 1 121 ? 14.189 -9.932 -14.338 1.00 61.47 121 ARG A O 1
ATOM 963 N N . THR A 1 122 ? 12.674 -9.076 -15.768 1.00 61.94 122 THR A N 1
ATOM 964 C CA . THR A 1 122 ? 13.107 -9.717 -17.000 1.00 61.94 122 THR A CA 1
ATOM 965 C C . THR A 1 122 ? 13.594 -8.626 -17.942 1.00 61.94 122 THR A C 1
ATOM 967 O O . THR A 1 122 ? 12.916 -8.245 -18.886 1.00 61.94 122 THR A O 1
ATOM 970 N N . ILE A 1 123 ? 14.794 -8.099 -17.671 1.00 67.88 123 ILE A N 1
ATOM 971 C CA . ILE A 1 123 ? 15.551 -7.473 -18.758 1.00 67.88 123 ILE A CA 1
ATOM 972 C C . ILE A 1 123 ? 15.803 -8.609 -19.760 1.00 67.88 123 ILE A C 1
ATOM 974 O O . ILE A 1 123 ? 16.407 -9.606 -19.341 1.00 67.88 123 ILE A O 1
ATOM 978 N N . PRO A 1 124 ? 15.311 -8.506 -21.008 1.00 74.25 124 PRO A N 1
ATOM 979 C CA . PRO A 1 124 ? 15.572 -9.501 -22.038 1.00 74.25 124 PRO A CA 1
ATOM 980 C C . PRO A 1 124 ? 17.076 -9.722 -22.162 1.00 74.25 124 PRO A C 1
ATOM 982 O O . PRO A 1 124 ? 17.856 -8.773 -22.021 1.00 74.25 124 PRO A O 1
ATOM 985 N N . ASP A 1 125 ? 17.495 -10.965 -22.377 1.00 71.44 125 ASP A N 1
ATOM 986 C CA . ASP A 1 125 ? 18.920 -11.288 -22.445 1.00 71.44 125 ASP A CA 1
ATOM 987 C C . ASP A 1 125 ? 19.614 -10.535 -23.594 1.00 71.44 125 ASP A C 1
ATOM 989 O O . ASP A 1 125 ? 20.775 -10.152 -23.438 1.00 71.44 125 ASP A O 1
ATOM 993 N N . GLU A 1 126 ? 18.884 -10.172 -24.661 1.00 73.19 126 GLU A N 1
ATOM 994 C CA . GLU A 1 126 ? 19.404 -9.312 -25.732 1.00 73.19 126 GLU A CA 1
ATOM 995 C C . GLU A 1 126 ? 19.822 -7.923 -25.220 1.00 73.19 126 GLU A C 1
ATOM 997 O O . GLU A 1 126 ? 20.882 -7.415 -25.576 1.00 73.19 126 GLU A O 1
ATOM 1002 N N . ILE A 1 127 ? 19.039 -7.313 -24.323 1.00 79.25 127 ILE A N 1
ATOM 1003 C CA . ILE A 1 127 ? 19.358 -5.986 -23.769 1.00 79.25 127 ILE A CA 1
ATOM 1004 C C . ILE A 1 127 ? 20.567 -6.066 -22.827 1.00 79.25 127 ILE A C 1
ATOM 1006 O O . ILE A 1 127 ? 21.367 -5.131 -22.765 1.00 79.25 127 ILE A O 1
ATOM 1010 N N . LYS A 1 128 ? 20.745 -7.185 -22.111 1.00 78.62 128 LYS A N 1
ATOM 1011 C CA . LYS A 1 128 ? 21.938 -7.396 -21.272 1.00 78.62 128 LYS A CA 1
ATOM 1012 C C . LYS A 1 128 ? 23.204 -7.504 -22.118 1.00 78.62 128 LYS A C 1
ATOM 1014 O O . LYS A 1 128 ? 24.229 -6.960 -21.713 1.00 78.62 128 LYS A O 1
ATOM 1019 N N . TYR A 1 129 ? 23.121 -8.174 -23.269 1.00 79.19 129 TYR A N 1
ATOM 1020 C CA . TYR A 1 129 ? 24.235 -8.312 -24.206 1.00 79.19 129 TYR A CA 1
ATOM 1021 C C . TYR A 1 129 ? 24.652 -6.950 -24.776 1.00 79.19 129 TYR A C 1
ATOM 1023 O O . TYR A 1 129 ? 25.818 -6.581 -24.677 1.00 79.19 129 TYR A O 1
ATOM 1031 N N . VAL A 1 130 ? 23.684 -6.143 -25.229 1.00 83.50 130 VAL A N 1
ATOM 1032 C CA . VAL A 1 130 ? 23.931 -4.778 -25.731 1.00 83.50 130 VAL A CA 1
ATOM 1033 C C . VAL A 1 130 ? 24.546 -3.873 -24.656 1.00 83.50 130 VAL A C 1
ATOM 1035 O O . VAL A 1 130 ? 25.487 -3.133 -24.930 1.00 83.50 130 VAL A O 1
ATOM 1038 N N . MET A 1 131 ? 24.065 -3.932 -23.407 1.00 83.62 131 MET A N 1
ATOM 1039 C CA . MET A 1 131 ? 24.674 -3.156 -22.316 1.00 83.62 131 MET A CA 1
ATOM 1040 C C . MET A 1 131 ? 26.110 -3.594 -22.013 1.00 83.62 131 MET A C 1
ATOM 1042 O O . MET A 1 131 ? 26.955 -2.742 -21.742 1.00 83.62 131 MET A O 1
ATOM 1046 N N . ALA A 1 132 ? 26.385 -4.901 -22.033 1.00 82.00 132 ALA A N 1
ATOM 1047 C CA . ALA A 1 132 ? 27.730 -5.426 -21.824 1.00 82.00 132 ALA A CA 1
ATOM 1048 C C . ALA A 1 132 ? 28.680 -4.957 -22.934 1.00 82.00 132 ALA A C 1
ATOM 1050 O O . ALA A 1 132 ? 29.761 -4.468 -22.624 1.00 82.00 132 ALA A O 1
ATOM 1051 N N . GLU A 1 133 ? 28.239 -5.011 -24.192 1.00 84.81 133 GLU A N 1
ATOM 1052 C CA . GLU A 1 133 ? 28.991 -4.534 -25.353 1.00 84.81 133 GLU A CA 1
ATOM 1053 C C . GLU A 1 133 ? 29.325 -3.038 -25.224 1.00 84.81 133 GLU A C 1
ATOM 1055 O O . GLU A 1 133 ? 30.501 -2.672 -25.205 1.00 84.81 133 GLU A O 1
ATOM 1060 N N . ILE A 1 134 ? 28.329 -2.183 -24.961 1.00 87.81 134 ILE A N 1
ATOM 1061 C CA . ILE A 1 134 ? 28.531 -0.738 -24.730 1.00 87.81 134 ILE A CA 1
ATOM 1062 C C . ILE A 1 134 ? 29.518 -0.469 -23.579 1.00 87.81 134 ILE A C 1
ATOM 1064 O O . ILE A 1 134 ? 30.349 0.430 -23.676 1.00 87.81 134 ILE A O 1
ATOM 1068 N N . LEU A 1 135 ? 29.455 -1.237 -22.486 1.00 84.19 135 LEU A N 1
ATOM 1069 C CA . LEU A 1 135 ? 30.362 -1.083 -21.339 1.00 84.19 135 LEU A CA 1
ATOM 1070 C C . LEU A 1 135 ? 31.791 -1.573 -21.623 1.00 84.19 135 LEU A C 1
ATOM 1072 O O . LEU A 1 135 ? 32.734 -1.088 -20.992 1.00 84.19 135 LEU A O 1
ATOM 1076 N N . THR A 1 136 ? 31.955 -2.540 -22.529 1.00 86.62 136 THR A N 1
ATOM 1077 C CA . THR A 1 136 ? 33.266 -3.083 -22.926 1.00 86.62 136 THR A CA 1
ATOM 1078 C C . THR A 1 136 ? 33.966 -2.254 -23.995 1.00 86.62 136 THR A C 1
ATOM 1080 O O . THR A 1 136 ? 35.195 -2.236 -24.027 1.00 86.62 136 THR A O 1
ATOM 1083 N N . HIS A 1 137 ? 33.218 -1.497 -24.799 1.00 74.69 137 HIS A N 1
ATOM 1084 C CA . HIS A 1 137 ? 33.763 -0.474 -25.687 1.00 74.69 137 HIS A CA 1
ATOM 1085 C C . HIS A 1 137 ? 34.123 0.788 -24.882 1.00 74.69 137 HIS A C 1
ATOM 1087 O O . HIS A 1 137 ? 33.496 1.839 -24.992 1.00 74.69 137 HIS A O 1
ATOM 1093 N N . LYS A 1 138 ? 35.148 0.672 -24.032 1.00 63.31 138 LYS A N 1
ATOM 1094 C CA . LYS A 1 138 ? 35.855 1.829 -23.475 1.00 63.31 138 LYS A CA 1
ATOM 1095 C C . LYS A 1 138 ? 36.799 2.383 -24.543 1.00 63.31 138 LYS A C 1
ATOM 1097 O O . LYS A 1 138 ? 37.710 1.676 -24.965 1.00 63.31 138 LYS A O 1
ATOM 1102 N N . VAL A 1 139 ? 36.545 3.624 -24.955 1.00 53.84 139 VAL A N 1
ATOM 1103 C CA . VAL A 1 139 ? 37.512 4.500 -25.639 1.00 53.84 139 VAL A CA 1
ATOM 1104 C C . VAL A 1 139 ? 38.597 4.916 -24.652 1.00 53.84 139 VAL A C 1
ATOM 1106 O O . VAL A 1 139 ? 38.237 5.173 -23.477 1.00 53.84 139 VAL A O 1
#

Sequence (139 aa):
MSEISTLVEPDSSDAQKKCSRESSTSTKKSSSKKAKKAGGKKKELGRNSYFNFGEAVFKRYKELKPEFGKDGSEAIVKKEVRVAIPKTKCSDEALRKKTERSEKVYKLFNTIGKEKIVWIRTIPDEIKYVMAEILTHKV

Secondary structure (DSSP, 8-state):
---------------------------------------------SHHHHHHHHHHHHHHHHHHHHHHHHHHHHHHHHHHHHHHS-TTTS-HHHHHHHHHHHHHHHHHHHHH-THHHHHTT---HHHHHHHHHHHH---

Foldseek 3Di:
DDDDDDDDDDDDDDDDDDDDDDDDDDDDDDDDDDDDDPDDDPPPDDQVVLQVLLVVLVVQLVVCCVPLNNVGSNVVSLVVLCVVVPCVRPPPVRSVVSNVSSNVSNVVCVVVPPVVSVVVVPPDVVNVVVVVVVVVPDD

Radius of gyration: 30.18 Å; chains: 1; bounding box: 70×76×78 Å

Organism: NCBI:txid94130

pLDDT: mean 71.13, std 22.07, range [26.16, 96.44]